Protein AF-A0A9X2H1R0-F1 (afdb_monomer_lite)

InterPro domains:
  IPR007630 RNA polymerase sigma-70 region 4 [PF04545] (2-38)
  IPR013324 RNA polymerase sigma factor, region 3/4-like [SSF88659] (2-38)
  IPR036388 Winged helix-like DNA-binding domain superfamily [G3DSA:1.10.10.10] (1-40)

Radius of gyration: 13.58 Å; chains: 1; bounding box: 27×20×34 Å

Structure (mmCIF, N/CA/C/O backbone):
data_AF-A0A9X2H1R0-F1
#
_entry.id   AF-A0A9X2H1R0-F1
#
loop_
_atom_site.group_PDB
_atom_site.id
_atom_site.type_symbol
_atom_site.label_atom_id
_atom_site.label_alt_id
_atom_site.label_comp_id
_atom_site.label_asym_id
_atom_site.label_entity_id
_atom_site.label_seq_id
_atom_site.pdbx_PDB_ins_code
_atom_site.Cartn_x
_atom_site.Cartn_y
_atom_site.Cartn_z
_atom_site.occupancy
_atom_site.B_iso_or_equiv
_atom_site.auth_seq_id
_atom_site.auth_comp_id
_atom_site.auth_asym_id
_atom_site.auth_atom_id
_atom_site.pdbx_PDB_model_num
ATOM 1 N N . MET A 1 1 ? -1.510 -4.980 0.770 1.00 92.62 1 MET A N 1
ATOM 2 C CA . MET A 1 1 ? -1.969 -3.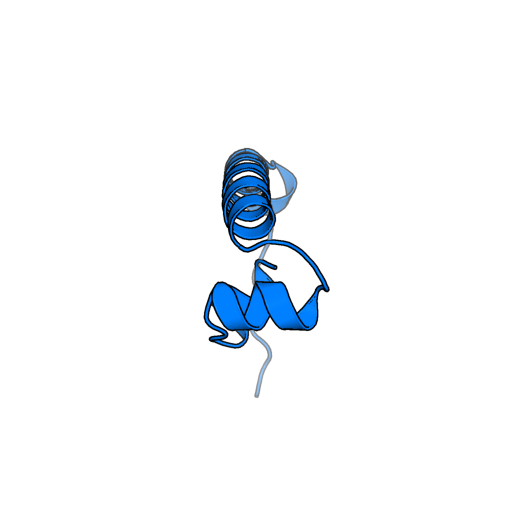568 0.847 1.00 92.62 1 MET A CA 1
ATOM 3 C C . MET A 1 1 ? -2.388 -3.029 -0.512 1.00 92.62 1 MET A C 1
ATOM 5 O O . MET A 1 1 ? -3.504 -2.550 -0.615 1.00 92.62 1 MET A O 1
ATOM 9 N N . ILE A 1 2 ? -1.530 -3.127 -1.540 1.00 95.31 2 ILE A N 1
ATOM 10 C CA . ILE A 1 2 ? -1.831 -2.636 -2.897 1.00 95.31 2 ILE A CA 1
ATOM 11 C C . ILE A 1 2 ? -3.099 -3.282 -3.461 1.00 95.31 2 ILE A C 1
ATOM 13 O O . ILE A 1 2 ? -3.998 -2.554 -3.850 1.00 95.31 2 ILE A O 1
ATOM 17 N N . VAL A 1 3 ? -3.211 -4.615 -3.423 1.00 95.88 3 VAL A N 1
ATOM 18 C CA . VAL A 1 3 ? -4.409 -5.334 -3.899 1.00 95.88 3 VAL A CA 1
ATOM 19 C C . VAL A 1 3 ? -5.663 -4.872 -3.153 1.00 95.88 3 VAL A C 1
ATOM 21 O O . VAL A 1 3 ? -6.595 -4.378 -3.770 1.00 95.88 3 VAL A O 1
ATOM 24 N N . LEU A 1 4 ? -5.651 -4.908 -1.818 1.00 97.19 4 LEU A N 1
ATOM 25 C CA . LEU A 1 4 ? -6.791 -4.456 -1.011 1.00 97.19 4 LEU A CA 1
ATOM 26 C C . LEU A 1 4 ? -7.234 -3.021 -1.358 1.00 97.19 4 LEU A C 1
ATOM 28 O O . LEU A 1 4 ? -8.423 -2.757 -1.490 1.00 97.19 4 LEU A O 1
ATOM 32 N N . HIS A 1 5 ? -6.292 -2.085 -1.511 1.00 97.38 5 HIS A N 1
ATOM 33 C CA . HIS A 1 5 ? -6.628 -0.683 -1.763 1.00 97.38 5 HIS A CA 1
ATOM 34 C C . HIS A 1 5 ? -7.020 -0.410 -3.221 1.00 97.38 5 HIS A C 1
ATOM 36 O O . HIS A 1 5 ? -8.063 0.185 -3.475 1.00 97.38 5 HIS A O 1
ATOM 42 N N . TYR A 1 6 ? -6.192 -0.835 -4.175 1.00 95.31 6 TYR A N 1
ATOM 43 C CA . TYR A 1 6 ? -6.332 -0.474 -5.587 1.00 95.31 6 TYR A CA 1
ATOM 44 C C . TYR A 1 6 ? -7.173 -1.462 -6.395 1.00 95.31 6 TYR A C 1
ATOM 46 O O . TYR A 1 6 ? -7.763 -1.060 -7.391 1.00 95.31 6 TYR A O 1
ATOM 54 N N . TYR A 1 7 ? -7.234 -2.731 -5.989 1.00 94.50 7 TYR A N 1
ATOM 55 C CA . TYR A 1 7 ? -8.000 -3.760 -6.696 1.00 94.50 7 TYR A CA 1
ATOM 56 C C . TYR A 1 7 ? -9.343 -4.056 -6.015 1.00 94.50 7 TYR A C 1
ATOM 58 O O . TYR A 1 7 ? -10.360 -4.171 -6.688 1.00 94.50 7 TYR A O 1
ATOM 66 N N . GLU A 1 8 ? -9.379 -4.115 -4.681 1.00 97.06 8 GLU A N 1
ATOM 67 C CA . GLU A 1 8 ? -10.609 -4.403 -3.922 1.00 97.06 8 GLU A CA 1
ATOM 68 C C . GLU A 1 8 ? -11.334 -3.150 -3.402 1.00 97.06 8 GLU A C 1
ATOM 70 O O . GLU A 1 8 ? -12.373 -3.258 -2.749 1.00 97.06 8 GLU A O 1
ATOM 75 N N . GLY A 1 9 ? -10.794 -1.953 -3.653 1.00 97.62 9 GLY A N 1
ATOM 76 C CA . GLY A 1 9 ? -11.437 -0.682 -3.301 1.00 97.62 9 GLY A CA 1
ATOM 77 C C . GLY A 1 9 ? -11.534 -0.392 -1.798 1.00 97.62 9 GLY A C 1
ATOM 78 O O . GLY A 1 9 ? -12.356 0.427 -1.384 1.00 97.62 9 GLY A O 1
ATOM 79 N N . ARG A 1 10 ? -10.725 -1.043 -0.953 1.00 98.38 10 ARG A N 1
ATOM 80 C CA . ARG A 1 10 ? -10.694 -0.775 0.496 1.00 98.38 10 ARG A CA 1
ATOM 81 C C . ARG A 1 10 ? -10.074 0.589 0.788 1.00 98.38 10 ARG A C 1
ATOM 83 O O . ARG A 1 10 ? -9.087 0.979 0.163 1.00 98.38 10 ARG A O 1
ATOM 90 N N . THR A 1 11 ? -10.579 1.302 1.792 1.00 98.38 11 THR A N 1
ATOM 91 C CA . THR A 1 11 ? -9.911 2.515 2.295 1.00 98.38 11 THR A CA 1
ATOM 92 C C . THR A 1 11 ? -8.625 2.154 3.042 1.00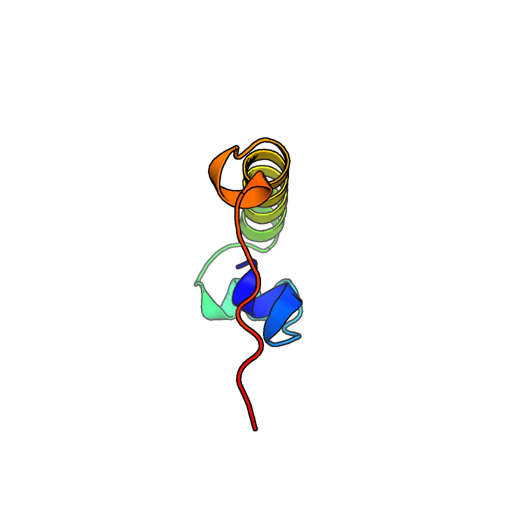 98.38 11 THR A C 1
ATOM 94 O O . THR A 1 11 ? -8.477 1.042 3.543 1.00 98.38 11 THR A O 1
ATOM 97 N N . LEU A 1 12 ? -7.682 3.093 3.174 1.00 98.00 12 LEU A N 1
ATOM 98 C CA . LEU A 1 12 ? -6.441 2.831 3.920 1.00 98.00 12 LEU A CA 1
ATOM 99 C C . LEU A 1 12 ? -6.694 2.476 5.390 1.00 98.00 12 LEU A C 1
ATOM 101 O O . LEU A 1 12 ? -5.925 1.711 5.965 1.00 98.00 12 LEU A O 1
ATOM 105 N N . THR A 1 13 ? -7.764 3.007 5.982 1.00 98.44 13 THR A N 1
ATOM 106 C CA . THR A 1 13 ? -8.195 2.668 7.342 1.00 98.44 13 THR A CA 1
ATOM 107 C C . THR A 1 13 ? -8.676 1.221 7.408 1.00 98.44 13 THR A C 1
ATOM 109 O O . THR A 1 13 ? -8.170 0.458 8.215 1.00 98.44 13 THR A O 1
ATOM 112 N N . GLN A 1 14 ? -9.535 0.798 6.473 1.00 98.56 14 GLN A N 1
ATOM 113 C CA . GLN A 1 14 ? -9.972 -0.601 6.382 1.00 98.56 14 GLN A CA 1
ATOM 114 C C . GLN A 1 14 ? -8.797 -1.555 6.135 1.00 98.56 14 GLN A C 1
ATOM 116 O O . GLN A 1 14 ? -8.750 -2.642 6.697 1.00 98.56 14 GLN A O 1
ATOM 121 N N . VAL A 1 15 ? -7.820 -1.157 5.314 1.00 98.50 15 VAL A N 1
ATOM 122 C CA . VAL A 1 15 ? -6.591 -1.939 5.120 1.00 98.50 15 VAL A CA 1
ATOM 123 C C . VAL A 1 15 ? -5.807 -2.064 6.428 1.00 98.50 15 VAL A C 1
ATOM 125 O O . VAL A 1 15 ? -5.313 -3.150 6.713 1.00 98.50 15 VAL A O 1
ATOM 128 N N . ALA A 1 16 ? -5.686 -0.981 7.202 1.00 98.38 16 ALA A N 1
ATOM 129 C CA . ALA A 1 16 ? -5.014 -0.973 8.503 1.00 98.38 16 ALA A CA 1
ATOM 130 C C . ALA A 1 16 ? -5.642 -1.995 9.462 1.00 98.38 16 ALA A C 1
ATOM 132 O O . ALA A 1 16 ? -4.919 -2.800 10.051 1.00 98.38 16 ALA A O 1
ATOM 133 N N . ASP A 1 17 ? -6.974 -2.012 9.517 1.00 98.38 17 ASP A N 1
ATOM 134 C CA . ASP A 1 17 ? -7.745 -2.947 10.334 1.00 98.38 17 ASP A CA 1
ATOM 135 C C . ASP A 1 17 ? -7.553 -4.397 9.859 1.00 98.38 17 ASP A C 1
ATOM 137 O O . ASP A 1 17 ? -7.231 -5.270 10.662 1.00 98.38 17 ASP A O 1
ATOM 141 N N . ILE A 1 18 ? -7.665 -4.655 8.547 1.00 98.06 18 ILE A N 1
ATOM 142 C CA . ILE A 1 18 ? -7.513 -5.999 7.954 1.00 98.06 18 ILE A CA 1
ATOM 143 C C . ILE A 1 18 ? -6.127 -6.590 8.231 1.00 98.06 18 ILE A C 1
ATOM 145 O O . ILE A 1 18 ? -6.006 -7.782 8.502 1.00 98.06 18 ILE A O 1
ATOM 149 N N . VAL A 1 19 ? -5.069 -5.781 8.129 1.00 96.00 19 VAL A N 1
ATOM 150 C CA . VAL A 1 19 ? -3.689 -6.265 8.286 1.00 96.00 19 VAL A CA 1
ATOM 151 C C . VAL A 1 19 ? -3.165 -6.171 9.723 1.00 96.00 19 VAL A C 1
ATOM 153 O O . VAL A 1 19 ? -2.011 -6.523 9.956 1.00 96.00 19 VAL A O 1
ATOM 156 N N . GLY A 1 20 ? -3.964 -5.668 10.671 1.00 97.62 20 GLY A N 1
ATOM 157 C CA . GLY A 1 20 ? -3.554 -5.497 12.068 1.00 97.62 20 GLY A CA 1
ATOM 158 C C . GLY A 1 20 ? -2.386 -4.520 12.252 1.00 97.62 20 GLY A C 1
ATOM 159 O O . GLY A 1 20 ? -1.490 -4.763 13.056 1.00 97.62 20 GLY A O 1
ATOM 160 N N . SER A 1 21 ? -2.355 -3.429 11.480 1.00 97.06 21 SER A N 1
ATOM 161 C CA . SER A 1 21 ? -1.249 -2.460 11.465 1.00 97.06 21 SER A CA 1
ATOM 162 C C . SER A 1 21 ? -1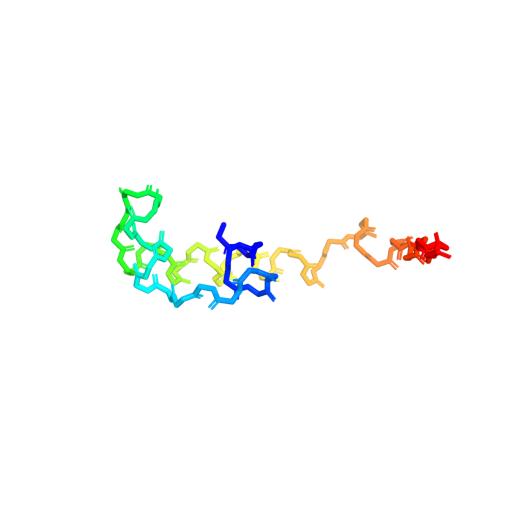.758 -1.031 11.643 1.00 97.06 21 SER A C 1
ATOM 164 O O . SER A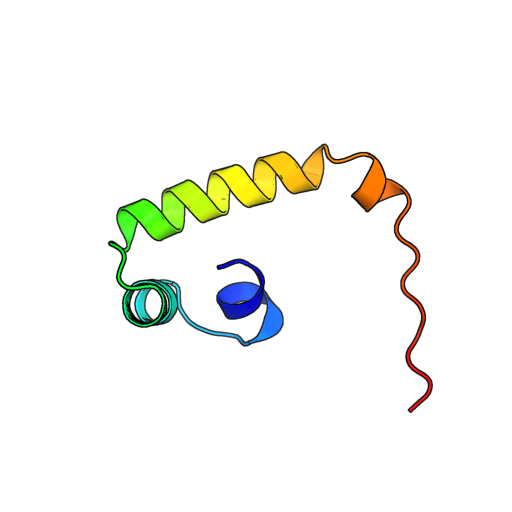 1 21 ? -2.904 -0.722 11.347 1.00 97.06 21 SER A O 1
ATOM 166 N N . SER A 1 22 ? -0.889 -0.101 12.054 1.00 98.31 22 SER A N 1
ATOM 167 C CA . SER A 1 22 ? -1.264 1.316 12.115 1.00 98.31 22 SER A CA 1
ATOM 168 C C . SER A 1 22 ? -1.477 1.920 10.720 1.00 98.31 22 SER A C 1
ATOM 170 O O . SER A 1 22 ? -0.796 1.555 9.754 1.00 98.31 22 SER A O 1
ATOM 172 N N . LEU A 1 23 ? -2.358 2.923 10.622 1.00 98.31 23 LEU A N 1
ATOM 173 C CA . LEU A 1 23 ? -2.575 3.687 9.386 1.00 98.31 23 LEU A CA 1
ATOM 174 C C . LEU A 1 23 ? -1.279 4.345 8.871 1.00 98.31 23 LEU A C 1
ATOM 176 O O . LEU A 1 23 ? -1.050 4.422 7.664 1.00 98.31 23 LEU A O 1
ATOM 180 N N . GLY A 1 24 ? -0.407 4.804 9.775 1.00 98.38 24 GLY A N 1
ATOM 181 C CA . GLY A 1 24 ? 0.902 5.361 9.415 1.00 98.38 24 GLY A CA 1
ATOM 182 C C . GLY A 1 24 ? 1.819 4.320 8.771 1.00 98.38 24 GLY A C 1
ATOM 183 O O . GLY A 1 24 ? 2.413 4.572 7.717 1.00 98.38 24 GLY A O 1
ATOM 184 N N . ALA A 1 25 ? 1.873 3.116 9.347 1.00 98.25 25 ALA A N 1
ATOM 185 C CA . ALA A 1 25 ? 2.618 2.003 8.773 1.00 98.25 25 ALA A CA 1
ATOM 186 C C . ALA A 1 25 ? 2.061 1.615 7.396 1.00 98.25 25 ALA A C 1
ATOM 188 O O . ALA A 1 25 ? 2.853 1.462 6.467 1.00 98.25 25 ALA A O 1
ATOM 189 N N . VAL A 1 26 ? 0.734 1.568 7.226 1.00 98.19 26 VAL A N 1
ATOM 190 C CA . VAL A 1 26 ? 0.074 1.323 5.929 1.00 98.19 26 VAL A CA 1
ATOM 191 C C . VAL A 1 26 ? 0.517 2.330 4.874 1.00 98.19 26 VAL A C 1
ATOM 193 O O . VAL A 1 26 ? 0.993 1.929 3.815 1.00 98.19 26 VAL A O 1
ATOM 196 N N . LYS A 1 27 ? 0.429 3.633 5.165 1.00 97.69 27 LYS A N 1
ATOM 197 C CA . LYS A 1 27 ? 0.848 4.694 4.232 1.00 97.69 27 LYS A CA 1
ATOM 198 C C . LYS A 1 27 ? 2.320 4.559 3.841 1.00 97.69 27 LYS A C 1
ATOM 200 O O . LYS A 1 27 ? 2.659 4.632 2.661 1.00 97.69 27 LYS A O 1
ATOM 205 N N . SER A 1 28 ? 3.192 4.326 4.822 1.00 98.44 28 SER A N 1
ATOM 206 C CA . SER A 1 28 ? 4.633 4.204 4.577 1.00 98.44 28 SER A CA 1
ATOM 207 C C . SER A 1 28 ? 4.989 2.952 3.762 1.00 98.44 28 SER A C 1
ATOM 209 O O . SER A 1 28 ? 5.825 3.019 2.862 1.00 98.44 28 SER A O 1
ATOM 211 N N . GLN A 1 29 ? 4.335 1.819 4.036 1.00 97.56 29 GLN A N 1
ATOM 212 C CA . GLN A 1 29 ? 4.521 0.580 3.284 1.00 97.56 29 GLN A CA 1
ATOM 213 C C . GLN A 1 29 ? 3.990 0.712 1.860 1.00 97.56 29 GLN A C 1
ATOM 215 O O . GLN A 1 29 ? 4.677 0.301 0.930 1.00 97.56 29 GLN A O 1
ATOM 220 N N . LEU A 1 30 ? 2.821 1.333 1.679 1.00 97.50 30 LEU A N 1
ATOM 221 C CA . LEU A 1 30 ? 2.246 1.569 0.360 1.00 97.50 30 LEU A CA 1
ATOM 222 C C . LEU A 1 30 ? 3.156 2.454 -0.499 1.00 97.50 30 LEU A C 1
ATOM 224 O O . LEU A 1 30 ? 3.445 2.097 -1.636 1.00 97.50 30 LEU A O 1
ATOM 228 N N . SER A 1 31 ? 3.675 3.549 0.065 1.00 97.81 31 SER A N 1
ATOM 229 C CA . SER A 1 31 ? 4.638 4.427 -0.613 1.00 97.81 31 SER A CA 1
ATOM 230 C C . SER A 1 31 ? 5.892 3.666 -1.065 1.00 97.81 31 SER A C 1
ATOM 232 O O . SER A 1 31 ? 6.252 3.707 -2.242 1.00 97.81 31 SER A O 1
ATOM 234 N N . ARG A 1 32 ? 6.514 2.881 -0.169 1.00 98.00 32 ARG A N 1
ATOM 235 C CA . ARG A 1 32 ? 7.690 2.059 -0.510 1.00 98.00 32 ARG A CA 1
ATOM 236 C C . ARG A 1 32 ? 7.383 0.997 -1.565 1.00 98.00 32 ARG A C 1
ATOM 238 O O . ARG A 1 32 ? 8.198 0.781 -2.455 1.00 98.00 32 ARG A O 1
ATOM 245 N N . ALA A 1 33 ? 6.236 0.331 -1.464 1.00 96.44 33 ALA A N 1
ATOM 246 C CA . ALA A 1 33 ? 5.844 -0.711 -2.405 1.00 96.44 33 ALA A CA 1
ATOM 247 C C . ALA A 1 33 ? 5.599 -0.138 -3.810 1.00 96.44 33 ALA A C 1
ATOM 249 O O . ALA 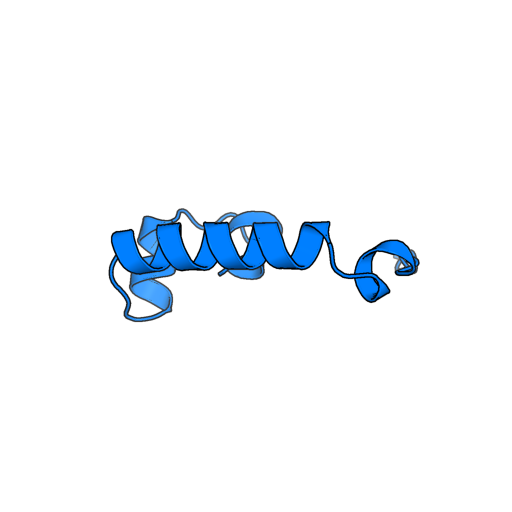A 1 33 ? 6.094 -0.697 -4.782 1.00 96.44 33 ALA A O 1
ATOM 250 N N . LEU A 1 34 ? 4.922 1.010 -3.918 1.00 96.06 34 LEU A N 1
ATOM 251 C CA . LEU A 1 34 ? 4.716 1.700 -5.196 1.00 96.06 34 LEU A CA 1
ATOM 252 C C . LEU A 1 34 ? 6.030 2.212 -5.797 1.00 96.06 34 LEU A C 1
ATOM 254 O O . LEU A 1 34 ? 6.229 2.108 -7.004 1.00 96.06 34 LEU A O 1
ATOM 258 N N . ALA A 1 35 ? 6.939 2.735 -4.969 1.00 96.56 35 ALA A N 1
ATOM 259 C CA . ALA A 1 35 ? 8.259 3.155 -5.431 1.00 96.56 35 ALA A CA 1
ATOM 260 C C . ALA A 1 35 ? 9.061 1.981 -6.014 1.00 96.56 35 ALA A C 1
ATOM 262 O O . ALA A 1 35 ? 9.679 2.144 -7.059 1.00 96.56 35 ALA A O 1
ATOM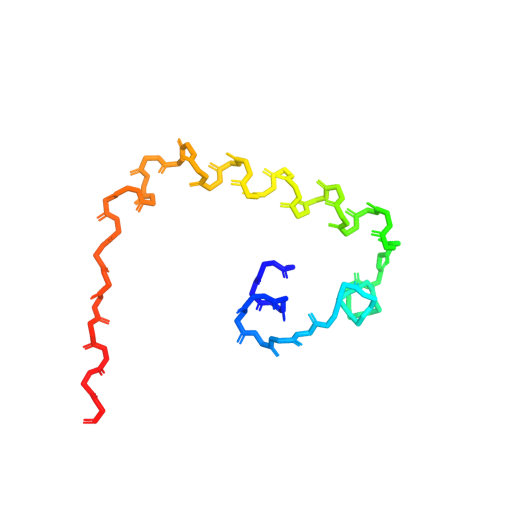 263 N N . ARG A 1 36 ? 9.006 0.804 -5.371 1.00 95.25 36 ARG A N 1
ATOM 264 C CA . ARG A 1 36 ? 9.651 -0.422 -5.866 1.00 95.25 36 ARG A CA 1
ATOM 265 C C . ARG A 1 36 ? 9.037 -0.898 -7.175 1.00 95.25 36 ARG A C 1
ATOM 267 O O . ARG A 1 36 ? 9.773 -1.084 -8.127 1.00 95.25 36 ARG A O 1
ATOM 274 N N . LEU A 1 37 ? 7.709 -1.003 -7.241 1.00 94.06 37 LEU A N 1
ATOM 275 C CA . LEU A 1 37 ? 7.011 -1.435 -8.457 1.00 94.06 37 LEU A CA 1
ATOM 276 C C . LEU A 1 37 ? 7.311 -0.547 -9.666 1.00 94.06 37 LEU A C 1
ATOM 278 O O . LEU A 1 37 ? 7.326 -1.033 -10.787 1.00 94.06 37 LEU A O 1
ATOM 282 N N . ARG A 1 38 ? 7.545 0.755 -9.456 1.00 93.00 38 ARG A N 1
ATOM 283 C CA . ARG A 1 38 ? 7.822 1.686 -10.557 1.00 93.00 38 ARG A CA 1
ATOM 284 C C . ARG A 1 38 ? 9.204 1.509 -11.194 1.00 93.00 38 ARG A C 1
ATOM 286 O O . ARG A 1 38 ? 9.416 2.017 -12.285 1.00 93.00 38 ARG A O 1
ATOM 293 N N . VAL A 1 39 ? 10.134 0.857 -10.507 1.00 95.00 39 VAL A N 1
ATOM 294 C CA . VAL A 1 39 ? 11.494 0.603 -11.010 1.00 95.00 39 VAL A CA 1
ATOM 295 C C . VAL A 1 39 ? 11.765 -0.889 -11.182 1.00 95.00 39 VAL A C 1
ATOM 297 O O . VAL A 1 39 ? 12.912 -1.289 -11.354 1.00 95.00 39 VAL A O 1
ATOM 300 N N . ASP A 1 40 ? 10.726 -1.710 -11.056 1.00 94.75 40 ASP A N 1
ATOM 301 C CA . ASP A 1 40 ? 10.837 -3.155 -11.130 1.00 94.75 40 ASP A CA 1
ATOM 302 C C . ASP A 1 40 ? 10.871 -3.580 -12.611 1.00 94.75 40 ASP A C 1
ATOM 304 O O . ASP A 1 40 ? 9.883 -3.370 -13.323 1.00 94.75 40 ASP A O 1
ATOM 308 N N . PRO A 1 41 ? 11.994 -4.141 -13.101 1.00 92.62 41 PRO A N 1
ATOM 309 C CA . PRO A 1 41 ? 12.146 -4.500 -14.509 1.00 92.62 41 PRO A CA 1
ATOM 310 C C . PRO A 1 41 ? 11.202 -5.633 -14.929 1.00 92.62 41 PRO A C 1
ATOM 312 O O . PRO A 1 41 ? 10.820 -5.718 -16.099 1.00 92.62 41 PRO A O 1
ATOM 315 N N . ASP A 1 42 ? 10.772 -6.480 -13.991 1.00 91.25 42 ASP A N 1
ATOM 316 C CA . ASP A 1 42 ? 9.831 -7.550 -14.300 1.00 91.25 42 ASP A CA 1
ATOM 317 C C . ASP A 1 42 ? 8.450 -6.953 -14.595 1.00 91.25 42 ASP A C 1
ATOM 319 O O . ASP A 1 42 ? 7.776 -7.400 -15.520 1.00 91.25 42 ASP A O 1
ATOM 323 N N . ILE A 1 43 ? 8.062 -5.875 -13.898 1.00 87.69 43 ILE A N 1
ATOM 324 C CA . ILE A 1 43 ? 6.807 -5.148 -14.154 1.00 87.69 43 ILE A CA 1
ATOM 325 C C . ILE A 1 43 ? 6.793 -4.508 -15.547 1.00 87.69 43 ILE A C 1
ATOM 327 O O . ILE A 1 43 ? 5.753 -4.529 -16.207 1.00 87.69 43 ILE A O 1
ATOM 331 N N . GLU A 1 44 ? 7.919 -3.972 -16.027 1.00 80.88 44 GLU A N 1
ATOM 332 C CA . GLU A 1 44 ? 8.008 -3.391 -17.379 1.00 80.88 44 GLU A CA 1
ATOM 333 C C . GLU A 1 44 ? 7.754 -4.425 -18.483 1.00 80.88 44 GLU A C 1
ATOM 335 O O . GLU A 1 44 ? 7.224 -4.091 -19.544 1.00 80.88 44 GLU A O 1
ATOM 340 N N . THR A 1 45 ? 8.106 -5.685 -18.227 1.00 83.94 45 THR A N 1
ATOM 341 C CA . THR A 1 45 ? 7.961 -6.787 -19.188 1.00 83.94 45 THR A CA 1
ATOM 342 C C . THR A 1 45 ? 6.671 -7.589 -19.003 1.00 83.94 45 THR A C 1
ATOM 344 O O . THR A 1 45 ? 6.384 -8.484 -19.804 1.00 83.94 45 THR A O 1
ATOM 347 N N . MET A 1 46 ? 5.849 -7.262 -17.995 1.00 84.81 46 MET A N 1
ATOM 348 C CA . MET A 1 46 ? 4.577 -7.943 -17.764 1.00 84.81 46 MET A CA 1
ATOM 349 C C . MET A 1 46 ? 3.596 -7.699 -18.918 1.00 84.81 46 MET A C 1
ATOM 351 O O . MET A 1 46 ? 3.108 -6.591 -19.135 1.00 84.81 46 MET A O 1
ATOM 355 N N . SER A 1 47 ? 3.226 -8.777 -19.611 1.00 79.31 47 SER A N 1
ATOM 356 C CA . SER A 1 47 ? 2.091 -8.786 -20.534 1.00 79.31 47 SER A CA 1
ATOM 357 C C . SER A 1 47 ? 0.801 -9.090 -19.772 1.00 79.31 47 SER A C 1
ATOM 359 O O . SER A 1 47 ? 0.714 -10.070 -19.030 1.00 79.31 47 SER A O 1
ATOM 361 N N . LEU A 1 48 ? -0.226 -8.261 -19.964 1.00 77.75 48 LEU A N 1
ATOM 362 C CA . LEU A 1 48 ? -1.567 -8.554 -19.467 1.00 77.75 48 LEU A CA 1
ATOM 363 C C . LEU A 1 48 ? -2.236 -9.564 -20.404 1.00 77.75 48 LEU A C 1
ATOM 365 O O . LEU A 1 48 ? -2.786 -9.196 -21.445 1.00 77.75 48 LEU A O 1
ATOM 369 N N . GLU A 1 49 ? -2.232 -10.836 -20.013 1.00 77.62 49 GLU A N 1
ATOM 370 C CA . GLU A 1 49 ? -3.090 -11.851 -20.622 1.00 77.62 49 GLU A CA 1
ATOM 371 C C . GLU A 1 49 ? -4.554 -11.425 -20.427 1.00 77.62 49 GLU A C 1
ATOM 373 O O . GLU A 1 49 ? -5.083 -11.397 -19.310 1.00 77.62 49 GLU A O 1
ATOM 378 N N . ARG A 1 50 ? -5.234 -11.043 -21.516 1.00 73.88 50 ARG A N 1
ATOM 379 C CA . ARG A 1 50 ? -6.678 -10.792 -21.467 1.00 73.88 50 ARG A CA 1
ATOM 380 C C . ARG A 1 50 ? -7.371 -12.106 -21.134 1.00 73.88 50 ARG A C 1
ATOM 382 O O . ARG A 1 50 ? -7.483 -12.980 -21.989 1.00 73.88 50 ARG A O 1
ATOM 389 N N . VAL A 1 51 ? -7.902 -12.202 -19.918 1.00 67.62 51 VAL A N 1
ATOM 390 C CA . VAL A 1 51 ? -8.840 -13.261 -19.544 1.00 67.62 51 VAL A CA 1
ATOM 391 C C . VAL A 1 51 ? -10.028 -13.177 -20.505 1.00 67.62 51 VAL A C 1
ATOM 393 O O . VAL A 1 51 ? -10.820 -12.232 -20.446 1.00 67.62 51 VAL A O 1
ATOM 396 N N . LYS A 1 52 ? -10.117 -14.128 -21.445 1.00 58.56 52 LYS A N 1
ATOM 397 C CA . LYS A 1 52 ? -11.308 -14.311 -22.280 1.00 58.56 52 LYS A CA 1
ATOM 398 C C . LYS A 1 52 ? -12.451 -14.677 -21.338 1.00 58.56 52 LYS A C 1
ATOM 400 O O . LYS A 1 52 ? -12.388 -15.705 -20.670 1.00 58.56 52 LYS A O 1
ATOM 405 N N . ARG A 1 53 ? -13.417 -13.769 -21.238 1.00 60.50 53 ARG A N 1
ATOM 406 C CA . ARG A 1 53 ? -14.668 -13.970 -20.511 1.00 60.50 53 ARG A CA 1
ATOM 407 C C . ARG A 1 53 ? -15.568 -14.929 -21.280 1.00 60.50 53 ARG A C 1
ATOM 409 O O . ARG A 1 53 ? -15.518 -14.869 -22.530 1.00 60.50 53 ARG A O 1
#

Organism: NCBI:txid1188745

Secondary structure (DSSP, 8-state):
-HIIIIIS---HHHHHHHHT--HHHHHHHHHHHHHHHTT-HHHHH--------

pLDDT: mean 92.35, std 9.66, range [58.56, 98.56]

Sequence (53 aa):
MIVLHYYEGRTLTQVADIVGSSLGAVKSQLSRALARLRVDPDIETMSLERVKR

Foldseek 3Di:
DCCCCVVVVDDLVRVCVVVVHDSVVSVVVVVVVVVCLVPPVVNVVDDDDPDDD